Protein AF-A0A8J8DQC4-F1 (afdb_monomer_lite)

Structure (mmCIF, N/CA/C/O backbone):
data_AF-A0A8J8DQC4-F1
#
_entry.id   AF-A0A8J8DQC4-F1
#
loop_
_atom_site.group_PDB
_atom_site.id
_atom_site.type_symbol
_atom_site.label_atom_id
_atom_site.label_alt_id
_atom_site.label_comp_id
_atom_site.label_asym_id
_atom_site.label_entity_id
_atom_site.la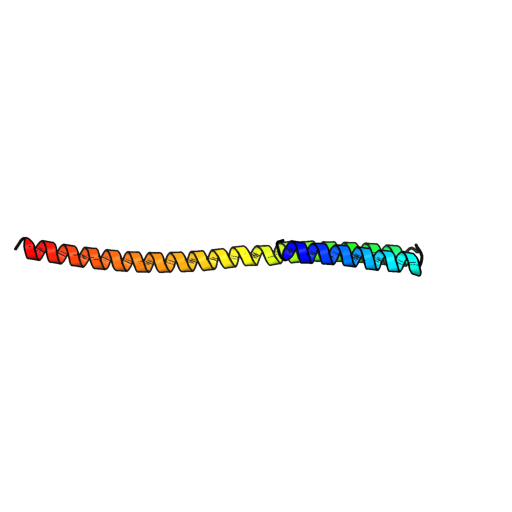bel_seq_id
_atom_site.pdbx_PDB_ins_code
_atom_site.Cartn_x
_atom_site.Cartn_y
_atom_site.Cartn_z
_atom_site.occupancy
_atom_site.B_iso_or_equiv
_atom_site.auth_seq_id
_atom_site.auth_comp_id
_atom_site.auth_asym_id
_atom_site.auth_atom_id
_atom_site.pdbx_PDB_model_num
ATOM 1 N N . MET A 1 1 ? 3.781 -10.621 5.030 1.00 57.44 1 MET A N 1
ATOM 2 C CA . MET A 1 1 ? 4.427 -9.340 4.654 1.00 57.44 1 MET A CA 1
ATOM 3 C C . MET A 1 1 ? 3.357 -8.264 4.578 1.00 57.44 1 MET A C 1
ATOM 5 O O . MET A 1 1 ? 2.291 -8.549 4.051 1.00 57.44 1 MET A O 1
ATOM 9 N N . ARG A 1 2 ? 3.603 -7.066 5.126 1.00 73.62 2 ARG A N 1
ATOM 10 C CA . ARG A 1 2 ? 2.654 -5.939 5.053 1.00 73.62 2 ARG A CA 1
ATOM 11 C C . ARG A 1 2 ? 2.404 -5.616 3.577 1.00 73.62 2 ARG A C 1
ATOM 13 O O . ARG A 1 2 ? 3.374 -5.523 2.827 1.00 73.62 2 ARG A O 1
ATOM 20 N N . THR A 1 3 ? 1.147 -5.474 3.162 1.00 80.12 3 THR A N 1
ATOM 21 C CA . THR A 1 3 ? 0.744 -5.215 1.760 1.00 80.12 3 THR A CA 1
ATOM 22 C C . THR A 1 3 ? 1.553 -4.081 1.125 1.00 80.12 3 THR A C 1
ATOM 24 O O . THR A 1 3 ? 2.021 -4.214 -0.001 1.00 80.12 3 THR A O 1
ATOM 27 N N . ARG A 1 4 ? 1.852 -3.034 1.906 1.00 80.94 4 ARG A N 1
ATOM 28 C CA . ARG A 1 4 ? 2.798 -1.958 1.573 1.00 80.94 4 ARG A CA 1
ATOM 29 C C . ARG A 1 4 ? 4.131 -2.455 1.010 1.00 80.94 4 ARG A C 1
ATOM 31 O O . ARG A 1 4 ? 4.553 -2.023 -0.055 1.00 80.94 4 ARG A O 1
ATOM 38 N N . ASN A 1 5 ? 4.800 -3.353 1.726 1.00 85.06 5 ASN A N 1
ATOM 39 C CA . ASN A 1 5 ? 6.134 -3.820 1.360 1.00 85.06 5 ASN A CA 1
ATOM 40 C C . ASN A 1 5 ? 6.087 -4.650 0.075 1.00 85.06 5 ASN A C 1
ATOM 42 O O . ASN A 1 5 ? 7.033 -4.609 -0.701 1.00 85.06 5 ASN A O 1
ATOM 46 N N . VAL A 1 6 ? 4.980 -5.361 -0.166 1.00 88.12 6 VAL A N 1
ATOM 47 C CA . VAL A 1 6 ? 4.768 -6.120 -1.405 1.00 88.12 6 VAL A CA 1
ATOM 48 C C . VAL A 1 6 ? 4.623 -5.172 -2.595 1.00 88.12 6 VAL A C 1
ATOM 50 O O . VAL A 1 6 ? 5.274 -5.381 -3.612 1.00 88.12 6 VAL A O 1
ATOM 53 N N . VAL A 1 7 ? 3.832 -4.103 -2.458 1.00 87.88 7 VAL A N 1
ATOM 54 C CA . VAL A 1 7 ? 3.638 -3.100 -3.522 1.00 87.88 7 VAL A CA 1
ATOM 55 C C . VAL A 1 7 ? 4.938 -2.359 -3.831 1.00 87.88 7 VAL A C 1
ATOM 57 O O . VAL A 1 7 ? 5.299 -2.214 -4.998 1.00 87.88 7 VAL A O 1
ATOM 60 N N . ILE A 1 8 ? 5.673 -1.939 -2.797 1.00 91.25 8 ILE A N 1
ATOM 61 C CA . ILE A 1 8 ? 6.976 -1.285 -2.962 1.00 91.25 8 ILE A CA 1
ATOM 62 C C . ILE A 1 8 ? 7.936 -2.231 -3.685 1.00 91.25 8 ILE A C 1
ATOM 64 O O . ILE A 1 8 ? 8.485 -1.874 -4.723 1.00 91.25 8 ILE A O 1
ATOM 68 N N . LEU A 1 9 ? 8.089 -3.461 -3.194 1.00 92.00 9 LEU A N 1
ATOM 69 C CA . LEU A 1 9 ? 8.996 -4.436 -3.791 1.00 92.00 9 LEU A CA 1
ATOM 70 C C . LEU A 1 9 ? 8.637 -4.736 -5.255 1.00 92.00 9 LEU A C 1
ATOM 72 O O . LEU A 1 9 ? 9.521 -4.753 -6.107 1.00 92.00 9 LEU A O 1
ATOM 76 N N . ALA A 1 10 ? 7.349 -4.912 -5.563 1.00 92.56 10 ALA A N 1
ATOM 77 C CA . ALA A 1 10 ? 6.878 -5.151 -6.925 1.00 92.56 10 ALA A CA 1
ATOM 78 C C . ALA A 1 10 ? 7.188 -3.972 -7.863 1.00 92.56 10 ALA A C 1
ATOM 80 O O . ALA A 1 10 ? 7.625 -4.190 -8.994 1.00 92.56 10 ALA A O 1
ATOM 81 N N . SER A 1 11 ? 7.020 -2.734 -7.387 1.00 94.00 11 SER A N 1
ATOM 82 C CA . SER A 1 11 ? 7.367 -1.518 -8.134 1.00 94.00 11 SER A CA 1
ATOM 83 C C . SER A 1 11 ? 8.858 -1.479 -8.487 1.00 94.00 11 SER A C 1
ATOM 85 O O . SER A 1 11 ? 9.222 -1.300 -9.650 1.00 94.00 11 SER A O 1
ATOM 87 N N . TRP A 1 12 ? 9.728 -1.753 -7.510 1.00 95.56 12 TRP A N 1
ATOM 88 C CA . TRP A 1 12 ? 11.178 -1.781 -7.717 1.00 95.56 12 TRP A CA 1
ATOM 89 C C . TRP A 1 12 ? 11.618 -2.895 -8.668 1.00 95.56 12 TRP A C 1
ATOM 91 O O . TRP A 1 12 ? 12.395 -2.638 -9.586 1.00 95.56 12 TRP A O 1
ATOM 101 N N . ILE A 1 13 ? 11.091 -4.113 -8.508 1.00 96.12 13 ILE A N 1
ATOM 102 C CA . ILE A 1 13 ? 11.387 -5.230 -9.420 1.00 96.12 13 ILE A CA 1
ATOM 103 C C . ILE A 1 13 ? 10.972 -4.871 -10.848 1.00 96.12 13 ILE A C 1
ATOM 105 O O . ILE A 1 13 ? 11.741 -5.076 -11.784 1.00 96.12 13 ILE A O 1
ATOM 109 N N . THR A 1 14 ? 9.787 -4.286 -11.020 1.00 94.94 14 THR A N 1
ATOM 110 C CA . THR A 1 14 ? 9.280 -3.890 -12.339 1.00 94.94 14 THR A CA 1
ATOM 111 C C . THR A 1 14 ? 10.179 -2.840 -12.991 1.00 94.94 14 THR A C 1
ATOM 113 O O . THR A 1 14 ? 10.565 -3.003 -14.148 1.00 94.94 14 THR A O 1
ATOM 116 N N . ALA A 1 15 ? 10.574 -1.801 -12.248 1.00 95.06 15 ALA A N 1
ATOM 117 C CA . ALA A 1 15 ? 11.482 -0.770 -12.746 1.00 95.06 15 ALA A CA 1
ATOM 118 C C . ALA A 1 15 ? 12.836 -1.354 -13.181 1.00 95.06 15 ALA A C 1
ATOM 120 O O . ALA A 1 15 ? 13.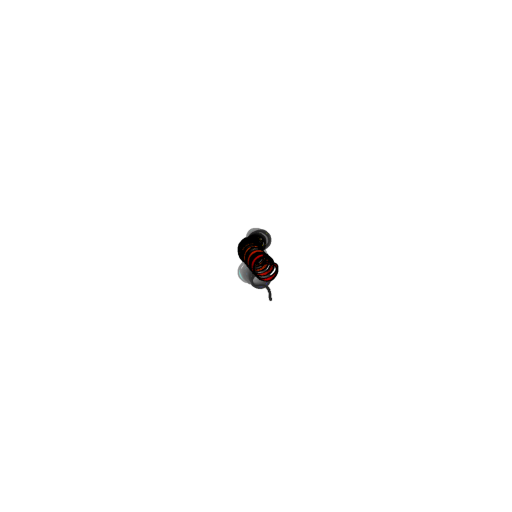333 -1.004 -14.254 1.00 95.06 15 ALA A O 1
ATOM 121 N N . ILE A 1 16 ? 13.396 -2.285 -12.400 1.00 95.62 16 ILE A N 1
ATOM 122 C CA . ILE A 1 16 ? 14.655 -2.971 -12.722 1.00 95.62 16 ILE A CA 1
ATOM 123 C C . ILE A 1 16 ? 14.502 -3.786 -14.006 1.00 95.62 16 ILE A C 1
ATOM 125 O O . ILE A 1 16 ? 15.274 -3.597 -14.941 1.00 95.62 16 ILE A O 1
ATOM 129 N N . VAL A 1 17 ? 13.484 -4.647 -14.084 1.00 96.62 17 VAL A N 1
ATOM 130 C CA . VAL A 1 17 ? 13.281 -5.545 -15.231 1.00 96.62 17 VAL A CA 1
ATOM 131 C C . VAL A 1 17 ? 13.088 -4.752 -16.523 1.00 96.62 17 VAL A C 1
ATOM 133 O O . VAL A 1 17 ? 13.748 -5.037 -17.523 1.00 96.62 17 VAL A O 1
ATOM 136 N N . ILE A 1 18 ? 12.230 -3.728 -16.506 1.00 93.88 18 ILE A N 1
ATOM 137 C CA . ILE A 1 18 ? 11.980 -2.888 -17.683 1.00 93.88 18 ILE A CA 1
ATOM 138 C C . ILE A 1 18 ? 13.258 -2.149 -18.093 1.00 93.88 18 ILE A C 1
ATOM 140 O O . ILE A 1 18 ? 13.623 -2.169 -19.269 1.00 93.88 18 ILE A O 1
ATOM 144 N N . SER A 1 19 ? 13.976 -1.557 -17.135 1.00 93.00 19 SER A N 1
ATOM 145 C CA . SER A 1 19 ? 15.232 -0.849 -17.408 1.00 93.00 19 SER A CA 1
ATOM 146 C C . SER A 1 19 ? 16.279 -1.768 -18.034 1.00 93.00 19 SER A C 1
ATOM 148 O O . SER A 1 19 ? 16.908 -1.408 -19.028 1.00 93.00 19 SER A O 1
ATOM 150 N N . THR A 1 20 ? 16.432 -2.985 -17.507 1.00 93.50 20 THR A N 1
ATOM 151 C CA . THR A 1 20 ? 17.356 -3.982 -18.051 1.00 93.50 20 THR A CA 1
ATOM 152 C C . THR A 1 20 ? 16.996 -4.354 -19.488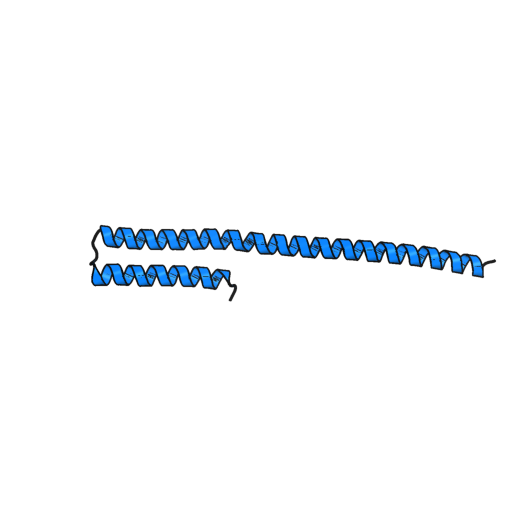 1.00 93.50 20 THR A C 1
ATOM 154 O O . THR A 1 20 ? 17.877 -4.382 -20.343 1.00 93.50 20 THR A O 1
ATOM 157 N N . VAL A 1 21 ? 15.716 -4.586 -19.797 1.00 94.75 21 VAL A N 1
ATOM 158 C CA . VAL A 1 21 ? 15.281 -4.924 -21.165 1.00 94.75 21 VAL A CA 1
ATOM 159 C C . VAL A 1 21 ? 15.537 -3.774 -22.140 1.00 94.75 21 VAL A C 1
ATOM 161 O O . VAL A 1 21 ? 16.019 -4.017 -23.249 1.00 94.75 21 VAL A O 1
ATOM 164 N N . ILE A 1 22 ? 15.250 -2.534 -21.733 1.00 92.88 22 ILE A N 1
ATOM 165 C CA . ILE A 1 22 ? 15.481 -1.337 -22.553 1.00 92.88 22 ILE A CA 1
ATOM 166 C C . ILE A 1 22 ? 16.969 -1.191 -22.878 1.00 92.88 22 ILE A C 1
ATOM 168 O O . ILE A 1 22 ? 17.322 -0.989 -24.038 1.00 92.88 22 ILE A O 1
ATOM 172 N N . ILE A 1 23 ? 17.847 -1.345 -21.885 1.00 93.62 23 ILE A N 1
ATOM 173 C CA . ILE A 1 23 ? 19.295 -1.205 -22.084 1.00 93.62 23 ILE A CA 1
ATOM 174 C C . ILE A 1 23 ? 19.851 -2.363 -22.923 1.00 93.62 23 ILE A C 1
ATOM 176 O O . ILE A 1 23 ? 20.655 -2.126 -23.822 1.00 93.62 23 ILE A O 1
ATOM 180 N N . LEU A 1 24 ? 19.412 -3.604 -22.684 1.00 93.38 24 LEU A N 1
ATOM 181 C CA . LEU A 1 24 ? 19.898 -4.770 -23.429 1.00 93.38 24 LEU A CA 1
ATOM 182 C C . LEU A 1 24 ? 19.480 -4.752 -24.904 1.00 93.38 24 LEU A C 1
ATOM 184 O O . LEU A 1 24 ? 20.284 -5.102 -25.762 1.00 93.38 24 LEU A O 1
ATOM 188 N N . LYS A 1 25 ? 18.236 -4.362 -25.213 1.00 92.00 25 LYS A N 1
ATOM 189 C CA . LYS A 1 25 ? 17.734 -4.346 -26.599 1.00 92.00 25 LYS A CA 1
ATOM 190 C C . LYS A 1 25 ? 18.020 -3.039 -27.333 1.00 92.00 25 LYS A C 1
ATOM 192 O O . LYS A 1 25 ? 18.276 -3.064 -28.530 1.00 92.00 25 LYS A O 1
ATOM 197 N N . GLY A 1 26 ? 17.934 -1.909 -26.638 1.00 87.06 26 GLY A N 1
ATOM 198 C CA . GLY A 1 26 ? 18.104 -0.576 -27.217 1.00 87.06 26 GLY A CA 1
ATOM 199 C C . GLY A 1 26 ? 19.527 -0.023 -27.116 1.00 87.06 26 GLY A C 1
ATOM 200 O O . GLY A 1 26 ? 19.808 1.025 -27.696 1.00 87.06 26 GLY A O 1
ATOM 201 N N . GLY A 1 27 ? 20.416 -0.688 -26.375 1.00 90.94 27 GLY A N 1
ATOM 202 C CA . GLY A 1 27 ? 21.772 -0.223 -26.092 1.00 90.94 27 GLY A CA 1
ATOM 203 C C . GLY A 1 27 ? 21.838 0.846 -24.994 1.00 90.94 27 GLY A C 1
ATOM 204 O O . GLY A 1 27 ? 20.840 1.474 -24.630 1.00 90.94 27 GLY A O 1
ATOM 205 N N . ALA A 1 28 ? 23.044 1.085 -24.475 1.00 90.31 28 ALA A N 1
ATOM 206 C CA . ALA A 1 28 ? 23.323 2.059 -23.416 1.00 90.31 28 ALA A CA 1
ATOM 207 C C . ALA A 1 28 ? 23.439 3.502 -23.952 1.00 90.31 28 ALA A C 1
ATOM 209 O O . ALA A 1 28 ? 24.431 4.193 -23.736 1.00 90.31 28 ALA A O 1
ATOM 210 N N . THR A 1 29 ? 22.431 3.953 -24.695 1.00 95.31 29 THR A N 1
ATOM 211 C CA . THR A 1 29 ? 22.353 5.337 -25.181 1.00 95.31 29 THR A CA 1
ATOM 212 C C . THR A 1 29 ? 21.875 6.278 -24.072 1.00 95.31 29 THR A C 1
ATOM 214 O O . THR A 1 29 ? 21.182 5.858 -23.144 1.00 95.31 29 THR A O 1
ATOM 217 N N . TYR A 1 30 ? 22.189 7.574 -24.182 1.00 92.75 30 TYR A N 1
ATOM 218 C CA . TYR A 1 30 ? 21.747 8.586 -23.211 1.00 92.75 30 TYR A CA 1
ATOM 219 C C . TYR A 1 30 ? 20.229 8.596 -23.000 1.00 92.75 30 TYR A C 1
ATOM 221 O O . TYR A 1 30 ? 19.770 8.732 -21.869 1.00 92.75 30 TYR A O 1
ATOM 229 N N . ALA A 1 31 ? 19.451 8.398 -24.068 1.00 93.06 31 ALA A N 1
ATOM 230 C CA . ALA A 1 31 ? 17.995 8.329 -23.985 1.00 93.06 31 ALA A CA 1
ATOM 231 C C . ALA A 1 31 ? 17.531 7.132 -23.139 1.00 93.06 31 ALA A C 1
ATOM 233 O O . ALA A 1 31 ? 16.727 7.294 -22.225 1.00 93.06 31 ALA A O 1
ATOM 234 N N . ASN A 1 32 ? 18.087 5.944 -23.383 1.00 93.00 32 ASN A N 1
ATOM 235 C CA . ASN A 1 32 ? 17.711 4.723 -22.667 1.00 93.00 32 ASN A CA 1
ATOM 236 C C . ASN A 1 32 ? 18.131 4.756 -21.194 1.00 93.00 32 ASN A C 1
ATOM 238 O O . ASN A 1 32 ? 17.370 4.332 -20.326 1.00 93.00 32 ASN A O 1
ATOM 242 N N . ILE A 1 33 ? 19.312 5.309 -20.904 1.00 93.06 33 ILE A N 1
ATOM 243 C CA . ILE A 1 33 ? 19.773 5.543 -19.530 1.00 93.06 33 ILE A CA 1
ATOM 244 C C . ILE A 1 33 ? 18.859 6.557 -18.831 1.00 93.06 33 ILE A C 1
ATOM 246 O O . ILE A 1 33 ? 18.463 6.335 -17.689 1.00 93.06 33 ILE A O 1
ATOM 250 N N . GLY A 1 34 ? 18.469 7.635 -19.518 1.00 93.75 34 GLY A N 1
ATOM 251 C CA . GLY A 1 34 ? 17.523 8.622 -18.996 1.00 93.75 34 GLY A CA 1
ATOM 252 C C . GLY A 1 34 ? 16.163 8.011 -18.651 1.00 93.75 34 GLY A C 1
ATOM 253 O O . GLY A 1 34 ? 15.638 8.259 -17.568 1.00 93.75 34 GLY A O 1
ATOM 254 N N . ILE A 1 35 ? 15.623 7.153 -19.523 1.00 92.94 35 ILE A N 1
ATOM 255 C CA . ILE A 1 35 ? 14.366 6.430 -19.275 1.00 92.94 35 ILE A CA 1
ATOM 256 C C . ILE A 1 35 ? 14.503 5.489 -18.071 1.00 92.94 35 ILE A C 1
ATOM 258 O O . ILE A 1 35 ? 13.627 5.477 -17.209 1.00 92.94 35 ILE A O 1
ATOM 262 N N . ALA A 1 36 ? 15.602 4.737 -17.969 1.00 93.06 36 ALA A N 1
ATOM 263 C CA . ALA A 1 36 ? 15.849 3.861 -16.826 1.00 93.06 36 ALA A CA 1
ATOM 264 C C . ALA A 1 36 ? 15.898 4.651 -15.505 1.00 93.06 36 ALA A C 1
ATOM 266 O O . ALA A 1 36 ? 15.216 4.299 -14.543 1.00 93.06 36 ALA A O 1
ATOM 267 N N . LEU A 1 37 ? 16.637 5.765 -15.470 1.00 93.94 37 LEU A N 1
ATOM 268 C CA . LEU A 1 37 ? 16.699 6.647 -14.300 1.00 93.94 37 LEU A CA 1
ATOM 269 C C . LEU A 1 37 ? 15.326 7.219 -13.936 1.00 93.94 37 LEU A C 1
ATOM 271 O O . LEU A 1 37 ? 14.968 7.262 -12.759 1.00 93.94 37 LEU A O 1
ATOM 275 N N . PHE A 1 38 ? 14.532 7.605 -14.934 1.00 94.81 38 PHE A N 1
ATOM 276 C CA . PHE A 1 38 ? 13.171 8.079 -14.714 1.00 94.81 38 PHE A CA 1
ATOM 277 C C . PHE A 1 38 ? 12.272 6.995 -14.098 1.00 94.81 38 PHE A C 1
ATOM 279 O O . PHE A 1 38 ? 11.522 7.277 -13.166 1.00 94.81 38 PHE A O 1
ATOM 286 N N . LEU A 1 39 ? 12.380 5.741 -14.547 1.00 94.00 39 LEU A N 1
ATOM 287 C CA . LEU A 1 39 ? 11.636 4.622 -13.958 1.00 94.00 39 LEU A CA 1
ATOM 288 C C . LEU A 1 39 ? 12.013 4.387 -12.490 1.00 94.00 39 LEU A C 1
ATOM 290 O O . LEU A 1 39 ? 11.129 4.160 -11.663 1.00 94.00 39 LEU A O 1
ATOM 294 N N . PHE A 1 40 ? 13.297 4.497 -12.142 1.00 93.69 40 PHE A N 1
ATOM 295 C CA . PHE A 1 40 ? 13.733 4.427 -10.745 1.00 93.69 40 PHE A CA 1
ATOM 296 C C . PHE A 1 40 ? 13.190 5.586 -9.907 1.00 93.69 40 PHE A C 1
ATOM 298 O O . PHE A 1 40 ? 12.740 5.372 -8.780 1.00 93.69 40 PHE A O 1
ATOM 305 N N . PHE A 1 41 ? 13.163 6.799 -10.463 1.00 95.56 41 PHE A N 1
ATOM 306 C CA . PHE A 1 41 ? 12.556 7.949 -9.799 1.00 95.56 41 PHE A CA 1
ATOM 307 C C . PHE A 1 41 ? 11.058 7.727 -9.536 1.00 95.56 41 PHE A C 1
ATOM 309 O O . PHE A 1 41 ? 10.586 7.944 -8.420 1.00 95.56 41 PHE A O 1
ATOM 316 N N . MET A 1 42 ? 10.320 7.204 -10.520 1.00 94.69 42 MET A N 1
ATOM 317 C CA . MET A 1 42 ? 8.904 6.850 -10.366 1.00 94.69 42 MET A CA 1
ATOM 318 C C . MET A 1 42 ? 8.688 5.758 -9.309 1.00 94.69 42 MET A C 1
ATOM 320 O O . MET A 1 42 ? 7.778 5.879 -8.490 1.00 94.69 42 MET A O 1
ATOM 324 N N . ALA A 1 43 ? 9.540 4.728 -9.259 1.00 93.50 43 ALA A N 1
ATOM 325 C CA . ALA A 1 43 ? 9.483 3.702 -8.214 1.00 93.50 43 ALA A CA 1
ATOM 326 C C . ALA A 1 43 ? 9.720 4.291 -6.808 1.00 93.50 43 ALA A C 1
ATOM 328 O O . ALA A 1 43 ? 9.039 3.915 -5.845 1.00 93.50 43 ALA A O 1
ATOM 329 N N . GLY A 1 44 ? 10.624 5.269 -6.697 1.00 92.81 44 GLY A N 1
ATOM 330 C CA . GLY A 1 44 ? 10.815 6.075 -5.491 1.00 92.81 44 GLY A CA 1
ATOM 331 C C . GLY A 1 44 ? 9.559 6.867 -5.112 1.00 92.81 44 GLY A C 1
ATOM 332 O O . GLY A 1 44 ? 9.112 6.799 -3.967 1.00 92.81 44 GLY A O 1
ATOM 333 N N . GLY A 1 45 ? 8.927 7.534 -6.082 1.00 92.69 45 GLY A N 1
ATOM 334 C CA . GLY A 1 45 ? 7.664 8.253 -5.888 1.00 92.69 45 GLY A CA 1
ATOM 335 C C . GLY A 1 45 ? 6.528 7.351 -5.396 1.00 92.69 45 GLY A C 1
ATOM 336 O O . GLY A 1 45 ? 5.839 7.694 -4.438 1.00 92.69 45 GLY A O 1
ATOM 337 N N . VAL A 1 46 ? 6.378 6.155 -5.975 1.00 91.69 46 VAL A N 1
ATOM 338 C CA . VAL A 1 46 ? 5.413 5.143 -5.505 1.00 91.69 46 VAL A CA 1
ATOM 339 C C . VAL A 1 46 ? 5.725 4.716 -4.072 1.00 91.69 46 VAL A C 1
ATOM 341 O O . VAL A 1 46 ? 4.816 4.595 -3.254 1.00 91.69 46 VAL A O 1
ATOM 344 N N . SER A 1 47 ? 7.003 4.528 -3.738 1.00 91.50 47 SER A N 1
ATOM 345 C CA . SER A 1 47 ? 7.420 4.162 -2.379 1.00 91.50 47 SER A CA 1
ATOM 346 C C . SER A 1 47 ? 7.036 5.234 -1.358 1.00 91.50 47 SER A C 1
ATOM 348 O O . SER A 1 47 ? 6.535 4.906 -0.284 1.00 91.50 47 SER A O 1
ATOM 350 N N . PHE A 1 48 ? 7.208 6.508 -1.716 1.00 88.12 48 PHE A N 1
ATOM 351 C CA . PHE A 1 48 ? 6.792 7.640 -0.895 1.00 88.12 48 PHE A CA 1
ATOM 352 C C . PHE A 1 48 ? 5.265 7.707 -0.751 1.00 88.12 48 PHE A C 1
ATOM 354 O O . PHE A 1 48 ? 4.751 7.724 0.365 1.00 88.12 48 PHE A O 1
ATOM 361 N N . ALA A 1 49 ? 4.531 7.663 -1.866 1.00 88.81 49 ALA A N 1
ATOM 362 C CA . ALA A 1 49 ? 3.073 7.769 -1.876 1.00 88.81 49 ALA A CA 1
ATOM 363 C C . ALA A 1 49 ? 2.396 6.632 -1.095 1.00 88.81 49 ALA A C 1
ATOM 365 O O . ALA A 1 49 ? 1.540 6.879 -0.248 1.00 88.81 49 ALA A O 1
ATOM 366 N N . VAL A 1 50 ? 2.809 5.383 -1.325 1.00 86.38 50 VAL A N 1
ATOM 367 C CA . VAL A 1 50 ? 2.286 4.214 -0.600 1.00 86.38 50 VAL A CA 1
ATOM 368 C C . VAL A 1 50 ? 2.755 4.225 0.861 1.00 86.38 50 VAL A C 1
ATOM 370 O O . VAL A 1 50 ? 2.026 3.777 1.749 1.00 86.38 50 VAL A O 1
ATOM 373 N N . GLY A 1 51 ? 3.955 4.754 1.126 1.00 79.81 51 GLY A N 1
ATOM 374 C CA . GLY A 1 51 ? 4.488 4.971 2.469 1.00 79.81 51 GLY A CA 1
ATOM 375 C C . GLY A 1 51 ? 3.575 5.840 3.331 1.00 79.81 51 GLY A C 1
ATOM 376 O O . GLY A 1 51 ? 3.209 5.411 4.425 1.00 79.81 51 GLY A O 1
ATOM 377 N N . TYR A 1 52 ? 3.169 6.999 2.809 1.00 77.75 52 TYR A N 1
ATOM 378 C CA . TYR A 1 52 ? 2.267 7.935 3.487 1.00 77.75 52 TYR A CA 1
ATOM 379 C C . TYR A 1 52 ? 0.808 7.463 3.483 1.00 77.75 52 TYR A C 1
ATOM 381 O O . TYR A 1 52 ? 0.172 7.420 4.530 1.00 77.75 52 TYR A O 1
ATOM 389 N N . SER A 1 53 ? 0.282 7.033 2.333 1.00 73.94 53 SER A N 1
ATOM 390 C CA . SER A 1 53 ? -1.144 6.707 2.186 1.00 73.94 53 SER A CA 1
ATOM 391 C C . SER A 1 53 ? -1.606 5.548 3.074 1.00 73.94 53 SER A C 1
ATOM 393 O O . SER A 1 53 ? -2.731 5.571 3.568 1.00 73.94 53 SER A O 1
ATOM 395 N N . LEU A 1 54 ? -0.754 4.543 3.305 1.00 63.25 54 LEU A N 1
ATOM 396 C CA . LEU A 1 54 ? -1.104 3.418 4.180 1.00 63.25 54 LEU A CA 1
ATOM 397 C C . LEU A 1 54 ? -0.851 3.702 5.667 1.00 63.25 54 LEU A C 1
ATOM 399 O O . LEU A 1 54 ? -1.331 2.945 6.511 1.00 63.25 54 LEU A O 1
ATOM 403 N N . HIS A 1 55 ? -0.105 4.760 5.994 1.00 63.06 55 HIS A N 1
ATOM 404 C CA . HIS A 1 55 ? 0.099 5.188 7.376 1.00 63.06 55 HIS A CA 1
ATOM 405 C C . HIS A 1 55 ? -1.182 5.818 7.938 1.00 63.06 55 HIS A C 1
ATOM 407 O O . HIS A 1 55 ? -1.670 5.372 8.975 1.00 63.06 55 HIS A O 1
ATOM 413 N N . ASP A 1 56 ? -1.802 6.724 7.175 1.00 61.59 56 ASP A N 1
ATOM 414 C CA . ASP A 1 56 ? -3.051 7.400 7.556 1.00 61.59 56 ASP A CA 1
ATOM 415 C C . ASP A 1 56 ? -4.208 6.426 7.813 1.00 61.59 56 ASP A C 1
ATOM 417 O O . ASP A 1 56 ? -5.008 6.606 8.730 1.00 61.59 56 ASP A O 1
ATOM 421 N N . THR A 1 57 ? -4.307 5.347 7.032 1.00 66.25 57 THR A N 1
ATOM 422 C CA . THR A 1 57 ? -5.397 4.376 7.210 1.00 66.25 57 THR A CA 1
ATOM 423 C C . THR A 1 57 ? -5.337 3.614 8.530 1.00 66.25 57 THR A C 1
ATOM 425 O O . THR A 1 57 ? -6.383 3.201 9.031 1.00 66.25 57 THR A O 1
ATOM 428 N N . GLU A 1 58 ? -4.150 3.403 9.101 1.00 69.81 58 GLU A N 1
ATOM 429 C CA . GLU A 1 58 ? -4.037 2.718 10.391 1.00 69.81 58 GLU A CA 1
ATOM 430 C C . GLU A 1 58 ? -4.391 3.637 11.552 1.00 69.81 58 GLU A C 1
ATOM 432 O O . GLU A 1 58 ? -5.141 3.218 12.432 1.00 69.81 58 GLU A O 1
ATOM 437 N N . GLU A 1 59 ? -3.942 4.892 11.525 1.00 70.06 59 GLU A N 1
ATOM 438 C CA . GLU A 1 59 ? -4.308 5.876 12.547 1.00 70.06 59 GLU A CA 1
ATOM 439 C C . GLU A 1 59 ? -5.812 6.153 12.545 1.00 70.06 59 GLU A C 1
ATOM 441 O O . GLU A 1 59 ? -6.452 6.168 13.597 1.00 70.06 59 GLU A O 1
ATOM 446 N N . LEU A 1 60 ? -6.414 6.274 11.360 1.00 75.19 60 LEU A N 1
ATOM 447 C CA . LEU A 1 60 ? -7.847 6.512 11.220 1.00 75.19 60 LEU A CA 1
ATOM 448 C C . LEU A 1 60 ? -8.671 5.305 11.690 1.00 75.19 60 LEU A C 1
ATOM 450 O O . LEU A 1 60 ? -9.709 5.465 12.339 1.00 75.19 60 LEU A O 1
ATOM 454 N N . LYS A 1 61 ? -8.195 4.081 11.427 1.00 80.69 61 LYS A N 1
ATOM 455 C CA . LYS A 1 61 ? -8.827 2.859 11.937 1.00 80.69 61 LYS A CA 1
ATOM 456 C C . LYS A 1 61 ? -8.711 2.759 13.460 1.00 80.69 61 LYS A C 1
ATOM 458 O O . LYS A 1 61 ? -9.717 2.483 14.109 1.00 80.69 61 LYS A O 1
ATOM 463 N N . LEU A 1 62 ? -7.532 3.028 14.021 1.00 83.81 62 LEU A N 1
ATOM 464 C CA . LEU A 1 62 ? -7.311 3.037 15.468 1.00 83.81 62 LEU A CA 1
ATOM 465 C C . LEU A 1 62 ? -8.164 4.098 16.161 1.00 83.81 62 LEU A C 1
ATOM 467 O O . LEU A 1 62 ? -8.793 3.798 17.167 1.00 83.81 62 LEU A O 1
ATOM 471 N N . SER A 1 63 ? -8.257 5.303 15.597 1.00 84.06 63 SER A N 1
ATOM 472 C CA . SER A 1 63 ? -9.116 6.376 16.108 1.00 84.06 63 SER A CA 1
ATOM 473 C C . SER A 1 63 ? -10.591 5.964 16.123 1.00 84.06 63 SER A C 1
ATOM 475 O O . SER A 1 63 ? -11.296 6.173 17.112 1.00 84.06 63 SER A O 1
ATOM 477 N N . LYS A 1 64 ? -11.057 5.292 15.062 1.00 85.94 64 LYS A N 1
ATOM 478 C CA . LYS A 1 64 ? -12.427 4.774 14.980 1.00 85.94 64 LYS A CA 1
ATOM 479 C C . LYS A 1 64 ? -12.693 3.655 15.991 1.00 85.94 64 LYS A C 1
ATOM 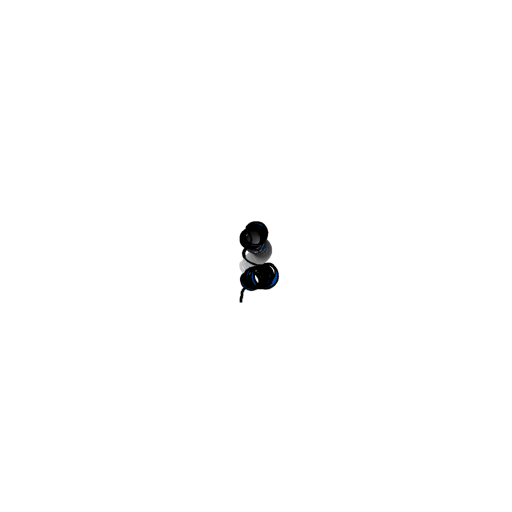481 O O . LYS A 1 64 ? -13.763 3.626 16.598 1.00 85.94 64 LYS A O 1
ATOM 486 N N . GLU A 1 65 ? -11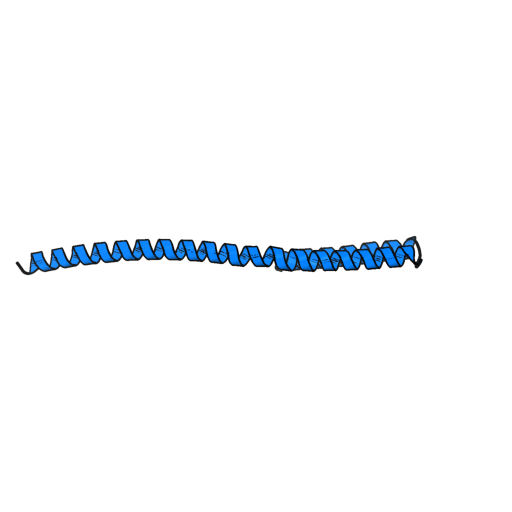.737 2.749 16.187 1.00 90.00 65 GLU A N 1
ATOM 487 C CA . GLU A 1 65 ? -11.826 1.701 17.210 1.00 90.00 65 GLU A CA 1
ATOM 488 C C . GLU A 1 65 ? -11.836 2.301 18.623 1.00 90.00 65 GLU A C 1
ATOM 490 O O . GLU A 1 65 ? -12.698 1.938 19.423 1.00 90.00 65 GLU A O 1
ATOM 495 N N . LEU A 1 66 ? -10.971 3.282 18.901 1.00 90.88 66 LEU A N 1
ATOM 496 C CA . LEU A 1 66 ? -10.941 4.033 20.160 1.00 90.88 66 LEU A CA 1
ATOM 497 C C . LEU A 1 66 ? -12.271 4.730 20.435 1.00 90.88 66 LEU A C 1
ATOM 499 O O . LEU A 1 66 ? -12.838 4.555 21.507 1.00 90.88 66 LEU A O 1
ATOM 503 N N . SER A 1 67 ? -12.817 5.445 19.451 1.00 92.25 67 SER A N 1
ATOM 504 C CA . SER A 1 67 ? -14.121 6.103 19.575 1.00 92.25 67 SER A CA 1
ATOM 505 C C . SER A 1 67 ? -15.243 5.102 19.883 1.00 92.25 67 SER A C 1
ATOM 507 O O . SER A 1 67 ? -16.080 5.358 20.751 1.00 92.25 67 SER A O 1
ATOM 509 N N . SER A 1 68 ? -15.236 3.928 19.239 1.00 94.12 68 SER A N 1
ATOM 510 C CA . SER A 1 68 ? -16.197 2.861 19.545 1.00 94.12 68 SER A CA 1
ATOM 511 C C . SER A 1 68 ? -16.001 2.250 20.934 1.00 94.12 68 SER A C 1
ATOM 513 O O . SER A 1 68 ? -16.971 1.759 21.511 1.00 94.12 68 SER A O 1
ATOM 515 N N . LEU A 1 69 ? -14.773 2.190 21.444 1.00 94.31 69 LEU A N 1
ATOM 516 C CA . LEU A 1 69 ? -14.486 1.717 22.797 1.00 94.31 69 LEU A CA 1
ATOM 517 C C . LEU A 1 69 ? -14.972 2.730 23.833 1.00 94.31 69 LEU A C 1
ATOM 519 O O . LEU A 1 69 ? -15.639 2.335 24.784 1.00 94.31 69 LEU A O 1
ATOM 523 N N . THR A 1 70 ? -14.718 4.022 23.614 1.00 94.31 70 THR A N 1
ATOM 524 C CA . THR A 1 70 ? -15.182 5.106 24.488 1.00 94.31 70 THR A CA 1
ATOM 525 C C . THR A 1 70 ? -16.703 5.120 24.617 1.00 94.31 70 THR A C 1
ATOM 527 O O . THR A 1 70 ? -17.208 5.179 25.733 1.00 94.31 70 THR A O 1
ATOM 530 N N . SER A 1 71 ? -17.446 4.985 23.513 1.00 93.12 71 SER A N 1
ATOM 531 C CA . SER A 1 71 ? -18.916 4.968 23.568 1.00 93.12 71 SER A CA 1
ATOM 532 C C . SER A 1 71 ? -19.469 3.752 24.315 1.00 93.12 71 SER A C 1
ATOM 534 O O . SER A 1 71 ? -20.410 3.879 25.096 1.00 93.12 71 SER A O 1
ATOM 536 N N . LYS A 1 72 ? -18.854 2.576 24.134 1.00 94.69 72 LYS A N 1
ATOM 537 C CA . LYS A 1 72 ? -19.197 1.375 24.909 1.00 94.69 72 LYS A CA 1
ATOM 538 C C . LYS A 1 72 ? -18.898 1.556 26.395 1.00 94.69 72 LYS A C 1
ATOM 540 O O . LYS A 1 72 ? -19.678 1.092 27.221 1.00 94.69 72 LYS A O 1
ATOM 545 N N . LEU A 1 73 ? -17.792 2.219 26.732 1.00 95.12 73 LEU A N 1
ATOM 546 C CA . LEU A 1 73 ? -17.426 2.511 28.116 1.00 95.12 73 LEU A CA 1
ATOM 547 C C . LEU A 1 73 ? -18.458 3.434 28.777 1.00 95.12 73 LEU A C 1
ATOM 549 O O . LEU A 1 73 ? -18.925 3.137 29.871 1.00 95.12 73 LEU A O 1
ATOM 553 N N . GLU A 1 74 ? -18.880 4.489 28.078 1.00 95.31 74 GLU A N 1
ATOM 554 C CA . GLU A 1 74 ? -19.907 5.425 28.556 1.00 95.31 74 GLU A CA 1
ATOM 555 C C . GLU A 1 74 ? -21.266 4.727 28.765 1.00 95.31 74 GLU A C 1
ATOM 557 O O . GLU A 1 74 ? -22.003 5.016 29.710 1.00 95.31 74 GLU A O 1
ATOM 562 N N . GLU A 1 75 ? -21.612 3.762 27.908 1.00 95.75 75 GLU A N 1
ATOM 563 C CA . GLU A 1 75 ? -22.825 2.956 28.078 1.00 95.75 75 GLU A CA 1
ATOM 564 C C . GLU A 1 75 ? -22.742 2.037 29.309 1.00 95.75 75 GLU A C 1
ATOM 566 O O . GLU A 1 75 ? -23.731 1.865 30.029 1.00 95.75 75 GLU A O 1
ATOM 571 N N . ILE A 1 76 ? -21.566 1.456 29.570 1.00 95.44 76 ILE A N 1
ATOM 572 C CA . ILE A 1 76 ? -21.309 0.649 30.770 1.00 95.44 76 ILE A CA 1
ATOM 573 C C . ILE A 1 76 ? -21.414 1.520 32.024 1.00 95.44 76 ILE A C 1
ATOM 575 O O . ILE A 1 76 ? -22.093 1.127 32.969 1.00 95.44 76 ILE A O 1
ATOM 579 N N . GLU A 1 77 ? -20.822 2.712 32.016 1.00 96.06 77 GLU A N 1
ATOM 580 C CA . GLU A 1 77 ? -20.877 3.659 33.133 1.00 96.06 77 GLU A CA 1
ATOM 581 C C . GLU A 1 77 ? -22.325 4.045 33.475 1.00 96.06 77 GLU A C 1
ATOM 583 O O . GLU A 1 77 ? -22.745 3.956 34.628 1.00 96.06 77 GLU A O 1
ATOM 588 N N . LYS A 1 78 ? -23.156 4.345 32.467 1.00 95.62 78 LYS A N 1
ATOM 589 C CA . LYS A 1 78 ? -24.595 4.605 32.671 1.00 95.62 78 LYS A CA 1
ATOM 590 C C . LYS A 1 78 ? -25.328 3.414 33.287 1.00 95.62 78 LYS A C 1
ATOM 592 O O . LYS A 1 78 ? -26.195 3.600 34.144 1.00 95.62 78 LYS A O 1
ATOM 597 N N . LYS A 1 79 ? -25.004 2.190 32.858 1.00 95.50 79 LYS A N 1
ATOM 598 C CA . LYS A 1 79 ? -25.593 0.965 33.421 1.00 95.50 79 LYS A CA 1
ATOM 599 C C . LYS A 1 79 ? -25.174 0.763 34.875 1.00 95.50 79 LYS A C 1
ATOM 601 O O . LYS A 1 79 ? -26.037 0.430 35.682 1.00 95.50 79 LYS A O 1
ATOM 606 N N . ILE A 1 80 ? -23.907 1.007 35.212 1.00 95.31 80 ILE A N 1
ATOM 607 C CA . ILE A 1 80 ? -23.396 0.935 36.588 1.00 95.31 80 ILE A CA 1
ATOM 608 C C . ILE A 1 80 ? -24.114 1.954 37.473 1.00 95.31 80 ILE A C 1
ATOM 610 O O . ILE A 1 80 ? -24.725 1.552 38.457 1.00 95.31 80 ILE A O 1
ATOM 614 N N . ASN A 1 81 ? -24.178 3.223 37.061 1.00 94.50 81 ASN A N 1
ATOM 615 C CA . ASN A 1 81 ? -24.881 4.267 37.815 1.00 94.50 81 ASN A CA 1
ATOM 616 C C . ASN A 1 81 ? -26.366 3.920 38.028 1.00 94.50 81 ASN A C 1
ATOM 618 O O . ASN A 1 81 ? -26.942 4.166 39.088 1.00 94.50 81 ASN A O 1
ATOM 622 N N . SER A 1 82 ? -27.011 3.300 37.031 1.00 95.31 82 SER A N 1
ATOM 623 C CA . SER A 1 82 ? -28.389 2.826 37.181 1.00 95.31 82 SER A CA 1
ATOM 624 C C . SER A 1 82 ? -28.520 1.651 38.155 1.00 95.31 82 SER A C 1
ATOM 626 O O . SER A 1 82 ? -29.576 1.526 38.779 1.00 95.31 82 SER A O 1
ATOM 628 N N . ILE A 1 83 ? -27.521 0.771 38.246 1.00 94.81 83 ILE A N 1
ATOM 629 C CA . ILE A 1 83 ? -27.494 -0.343 39.200 1.00 94.81 83 ILE A CA 1
ATOM 630 C C . ILE A 1 83 ? -27.265 0.194 40.610 1.00 94.81 83 ILE A C 1
ATOM 632 O O . ILE A 1 83 ? -28.051 -0.143 41.488 1.00 94.81 83 ILE A O 1
ATOM 636 N N . GLU A 1 84 ? -26.278 1.067 40.813 1.00 93.12 84 GLU A N 1
ATOM 637 C CA . GLU A 1 84 ? -26.006 1.697 42.112 1.00 93.12 84 GLU A CA 1
ATOM 638 C C . GLU A 1 84 ? -27.258 2.382 42.670 1.00 93.12 84 GLU A C 1
ATOM 640 O O . GLU A 1 84 ? -27.685 2.077 43.780 1.00 93.12 84 GLU A O 1
ATOM 645 N N . GLY A 1 85 ? -27.954 3.186 41.858 1.00 92.56 85 GLY A N 1
ATOM 646 C CA . GLY A 1 85 ? -29.197 3.832 42.290 1.00 92.56 85 GLY A CA 1
ATOM 647 C C . GLY A 1 85 ? -30.360 2.866 42.574 1.00 92.56 85 GLY A C 1
ATOM 648 O O . GLY A 1 85 ? -31.304 3.224 43.279 1.00 92.56 85 GLY A O 1
ATOM 649 N N . LYS A 1 86 ? -30.343 1.643 42.026 1.00 94.00 86 LYS A N 1
ATOM 650 C CA . LYS A 1 86 ? -31.310 0.590 42.387 1.00 94.00 86 LYS A CA 1
ATOM 651 C C . LYS A 1 86 ? -30.913 -0.113 43.681 1.00 94.00 86 LYS A C 1
ATOM 653 O O . LYS A 1 86 ? -31.800 -0.413 44.472 1.00 94.00 86 LYS A O 1
ATOM 658 N N . VAL A 1 87 ? -29.621 -0.361 43.888 1.00 93.50 87 VAL A N 1
ATOM 659 C CA . VAL A 1 87 ? -29.086 -0.962 45.117 1.00 93.50 87 VAL A CA 1
ATOM 660 C C . VAL A 1 87 ? -29.369 -0.054 46.311 1.00 93.50 87 VAL A C 1
ATOM 662 O O . VAL A 1 87 ? -29.962 -0.518 47.276 1.00 93.50 87 VAL A O 1
ATOM 665 N N . GLU A 1 88 ? -29.105 1.248 46.194 1.00 91.62 88 GLU A N 1
ATOM 666 C CA . GLU A 1 88 ? -29.362 2.217 47.271 1.00 91.62 88 GLU A CA 1
ATOM 667 C C . GLU A 1 88 ? -30.851 2.265 47.675 1.00 91.62 88 GLU A C 1
ATOM 669 O O . GLU A 1 88 ? -31.199 2.425 48.844 1.00 91.62 88 GLU A O 1
ATOM 674 N N . LYS A 1 89 ? -31.770 2.086 46.713 1.00 91.38 89 LYS A N 1
ATOM 675 C CA . LYS A 1 89 ? -33.213 1.986 46.998 1.00 91.38 89 LYS A CA 1
ATOM 676 C C . LYS A 1 89 ? -33.582 0.703 47.736 1.00 91.38 89 LYS A C 1
ATOM 678 O O . LYS A 1 89 ? -34.490 0.736 48.559 1.00 91.38 89 LYS A O 1
ATOM 683 N N . ILE A 1 90 ? -32.928 -0.411 47.411 1.00 91.06 90 ILE A N 1
ATOM 684 C CA . ILE A 1 90 ? -33.148 -1.694 48.088 1.00 91.06 90 ILE A CA 1
ATOM 685 C C . ILE A 1 90 ? -32.624 -1.620 49.523 1.00 91.06 90 ILE A C 1
ATOM 687 O O . ILE A 1 90 ? -33.325 -2.058 50.427 1.00 91.06 90 ILE A O 1
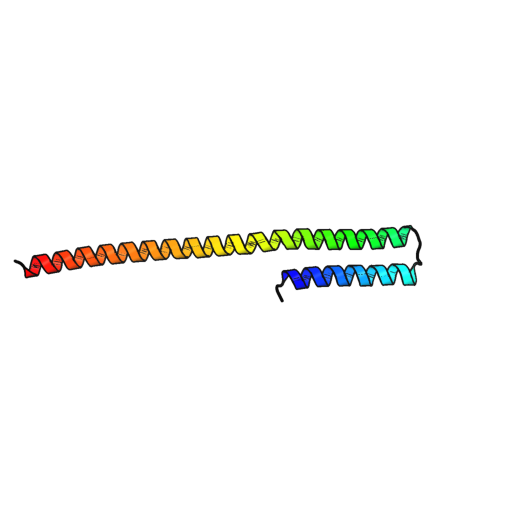ATOM 691 N N . GLU A 1 91 ? -31.444 -1.035 49.737 1.00 89.62 91 GLU A N 1
ATOM 692 C CA . GLU A 1 91 ? -30.875 -0.841 51.076 1.00 89.62 91 GLU A CA 1
ATOM 693 C C . GLU A 1 91 ? -31.803 0.001 51.959 1.00 89.62 91 GLU A C 1
ATOM 695 O O . GLU A 1 91 ? -32.169 -0.448 53.041 1.00 89.62 91 GLU A O 1
ATOM 700 N N . LYS A 1 92 ? -32.306 1.141 51.461 1.00 89.00 92 LYS A N 1
ATOM 701 C CA . LYS A 1 92 ? -33.280 1.965 52.205 1.00 89.00 92 LYS A CA 1
ATOM 702 C C . LYS A 1 92 ? -34.564 1.215 52.559 1.00 89.00 92 LYS A C 1
ATOM 704 O O . LYS A 1 92 ? -35.100 1.419 53.636 1.00 89.00 92 LYS A O 1
ATOM 709 N N . PHE A 1 93 ? -35.051 0.345 51.673 1.00 87.31 93 PHE A N 1
ATOM 710 C CA . PHE A 1 93 ? -36.259 -0.448 51.926 1.00 87.31 93 PHE A CA 1
ATOM 711 C C . PHE A 1 93 ? -36.040 -1.579 52.944 1.00 87.31 93 PHE A C 1
ATOM 713 O O . PHE A 1 93 ? -37.005 -2.098 53.488 1.00 87.31 93 PHE A O 1
ATOM 720 N N . LEU A 1 94 ? -34.794 -2.012 53.155 1.00 84.56 94 LEU A N 1
ATOM 721 C CA . LEU A 1 94 ? -34.442 -3.035 54.145 1.00 84.56 94 LEU A CA 1
ATOM 722 C C . LEU A 1 94 ? -34.124 -2.441 55.527 1.00 84.56 94 LEU A C 1
ATOM 724 O O . LEU A 1 94 ? -34.138 -3.184 56.507 1.00 84.56 94 LEU A O 1
ATOM 728 N N . GLU A 1 95 ? -33.803 -1.145 55.600 1.00 76.81 95 GLU A N 1
ATOM 729 C CA . GLU A 1 95 ? -33.557 -0.415 56.853 1.00 76.81 95 GLU A CA 1
ATOM 730 C C . GLU A 1 95 ? -34.829 0.205 57.474 1.00 76.81 95 GLU A C 1
ATOM 732 O O . GLU A 1 95 ? -34.815 0.506 58.670 1.00 76.81 95 GLU A O 1
ATOM 737 N N . GLU A 1 96 ? -35.913 0.373 56.701 1.00 53.75 96 GLU A N 1
ATOM 738 C CA . GLU A 1 96 ? -37.274 0.712 57.182 1.00 53.75 96 GLU A CA 1
ATOM 739 C C . GLU A 1 96 ? -38.081 -0.531 57.601 1.00 53.75 96 GLU A C 1
ATOM 741 O O . GLU A 1 96 ? -38.799 -0.438 58.627 1.00 53.75 96 GLU A O 1
#

pLDDT: mean 88.62, std 9.39, range [53.75, 96.62]

Radius of gyration: 30.19 Å; chains: 1; bounding box: 61×18×84 Å

Foldseek 3Di:
DPVLVVQLVVLVVVLVVVLVVLCVVVNPDPVSVVSSVVSVVVSVVSNVVSVPVVVVVVVVVVVVVVVVVVVVVVVVVVVVVVVVVVVVVVVVVVVD

Sequence (96 aa):
MRTRNVVILASWITAIVISTVIILKGGATYANIGIALFLFFMAGGVSFAVGYSLHDTEELKLSKELSSLTSKLEEIEKKINSIEGKVEKIEKFLEE

Secondary structure (DSSP, 8-state):
--HHHHHHHHHHHHHHHHHHHHHHHH-S-HHHHHHHHHHHHHHHHHHHHHHHHHHHHHHHHHHHHHHHHHHHHHHHHHHHHHHHHHHHHHHHHHH-